Protein AF-A0A945T3U7-F1 (afdb_monomer_lite)

Structure (mmCIF, N/CA/C/O backbone):
data_AF-A0A945T3U7-F1
#
_entry.id   AF-A0A945T3U7-F1
#
loop_
_atom_site.group_PDB
_atom_site.id
_atom_site.type_symbol
_atom_site.label_atom_id
_atom_site.label_alt_id
_atom_site.label_comp_id
_atom_site.label_asym_id
_atom_site.label_entity_id
_atom_site.label_seq_id
_atom_site.pdbx_PDB_ins_code
_atom_site.Cartn_x
_atom_site.Cartn_y
_atom_site.Cartn_z
_atom_site.occupancy
_atom_site.B_iso_or_equiv
_atom_site.auth_seq_id
_atom_site.auth_comp_id
_atom_site.auth_asym_id
_atom_site.auth_atom_id
_atom_site.pdbx_PDB_model_num
ATOM 1 N N . MET A 1 1 ? -33.622 -8.649 2.217 1.00 46.56 1 MET A N 1
ATOM 2 C CA . MET A 1 1 ? -32.573 -9.269 1.373 1.00 46.56 1 MET A CA 1
ATOM 3 C C . MET A 1 1 ? -31.255 -9.143 2.119 1.00 46.56 1 MET A C 1
ATOM 5 O O . MET A 1 1 ? -30.809 -8.022 2.327 1.00 46.56 1 MET A O 1
ATOM 9 N N . GLY A 1 2 ? -30.716 -10.261 2.617 1.00 56.19 2 GLY A N 1
ATOM 10 C CA . GLY A 1 2 ? -29.604 -10.285 3.573 1.00 56.19 2 GLY A CA 1
ATOM 11 C C . GLY A 1 2 ? -28.323 -9.645 3.035 1.00 56.19 2 GLY A C 1
ATOM 12 O O . GLY A 1 2 ? -27.922 -9.863 1.889 1.00 56.19 2 GLY A O 1
ATOM 13 N N . HIS A 1 3 ? -27.679 -8.828 3.865 1.00 70.06 3 HIS A N 1
ATOM 14 C CA . HIS A 1 3 ? -26.425 -8.156 3.542 1.00 70.06 3 HIS A CA 1
ATOM 15 C C . HIS A 1 3 ? -25.266 -9.162 3.583 1.00 70.06 3 HIS A C 1
ATOM 17 O O . HIS A 1 3 ? -24.562 -9.257 4.584 1.00 70.06 3 HIS A O 1
ATOM 23 N N . SER A 1 4 ? -25.060 -9.917 2.496 1.00 83.31 4 SER A N 1
ATOM 24 C CA . SER A 1 4 ? -23.944 -10.868 2.397 1.00 83.31 4 SER A CA 1
ATOM 25 C C . SER A 1 4 ? -22.614 -10.188 2.754 1.00 83.31 4 SER A C 1
ATOM 27 O O . SER A 1 4 ? -22.261 -9.132 2.204 1.00 83.31 4 SER A O 1
ATOM 29 N N . ALA A 1 5 ? -21.825 -10.830 3.615 1.00 92.19 5 ALA A N 1
ATOM 30 C CA . ALA A 1 5 ? -20.488 -10.393 4.009 1.00 92.19 5 ALA A CA 1
ATOM 31 C C . ALA A 1 5 ? -19.426 -11.444 3.682 1.00 92.19 5 ALA A C 1
ATOM 33 O O . ALA A 1 5 ? -19.718 -12.634 3.651 1.00 92.19 5 ALA A O 1
ATOM 34 N N . ARG A 1 6 ? -18.198 -10.998 3.399 1.00 93.94 6 ARG A N 1
ATOM 35 C CA . ARG A 1 6 ? -17.049 -11.864 3.133 1.00 93.94 6 ARG A CA 1
ATOM 36 C C . ARG A 1 6 ? -16.238 -12.073 4.398 1.00 93.94 6 ARG A C 1
ATOM 38 O O . ARG A 1 6 ? -15.811 -11.090 4.997 1.00 93.94 6 ARG A O 1
ATOM 45 N N . LEU A 1 7 ? -15.977 -13.332 4.726 1.00 95.44 7 LEU A N 1
ATOM 46 C CA . LEU A 1 7 ? -14.964 -13.747 5.687 1.00 95.44 7 LEU A CA 1
ATOM 47 C C . LEU A 1 7 ? -13.681 -14.103 4.931 1.00 95.44 7 LEU A C 1
ATOM 49 O O . LEU A 1 7 ? -13.708 -14.897 3.991 1.00 95.44 7 LEU A O 1
ATOM 53 N N . TYR A 1 8 ? -12.553 -13.526 5.332 1.00 96.19 8 TYR A N 1
ATOM 54 C CA . TYR A 1 8 ? -11.236 -13.904 4.818 1.00 96.19 8 TYR A CA 1
ATOM 55 C C . TYR A 1 8 ? -10.175 -13.830 5.913 1.00 96.19 8 TYR A C 1
ATOM 57 O O . TYR A 1 8 ? -10.330 -13.105 6.892 1.00 96.19 8 TYR A O 1
ATOM 65 N N . ASN A 1 9 ? -9.070 -14.545 5.716 1.00 97.12 9 ASN A N 1
ATOM 66 C CA . ASN A 1 9 ? -7.900 -14.449 6.583 1.00 97.12 9 ASN A CA 1
ATOM 67 C C . ASN A 1 9 ? -6.937 -13.407 6.017 1.00 97.12 9 ASN A C 1
ATOM 69 O O . ASN A 1 9 ? -6.648 -13.403 4.817 1.00 97.12 9 ASN A O 1
ATOM 73 N N . CYS A 1 10 ? -6.431 -12.523 6.871 1.00 96.94 10 CYS A N 1
ATOM 74 C CA . CYS A 1 10 ? -5.411 -11.556 6.493 1.00 96.94 10 CYS A CA 1
ATOM 75 C C . CYS A 1 10 ? -4.189 -12.274 5.903 1.00 96.94 10 CYS A C 1
ATOM 77 O O . CYS A 1 10 ? -3.590 -13.122 6.557 1.00 96.94 10 CYS A O 1
ATOM 79 N N . ALA A 1 11 ? -3.759 -11.883 4.704 1.00 96.00 11 ALA A N 1
ATOM 80 C CA . ALA A 1 11 ? -2.612 -12.494 4.029 1.00 96.00 11 ALA A CA 1
ATOM 81 C C . ALA A 1 11 ? -1.250 -12.209 4.701 1.00 96.00 11 ALA A C 1
ATOM 83 O O . ALA A 1 11 ? -0.232 -12.710 4.235 1.00 96.00 11 ALA A O 1
ATOM 84 N N . CYS A 1 12 ? -1.218 -11.383 5.753 1.00 95.94 12 CYS A N 1
ATOM 85 C CA . CYS A 1 12 ? -0.012 -11.07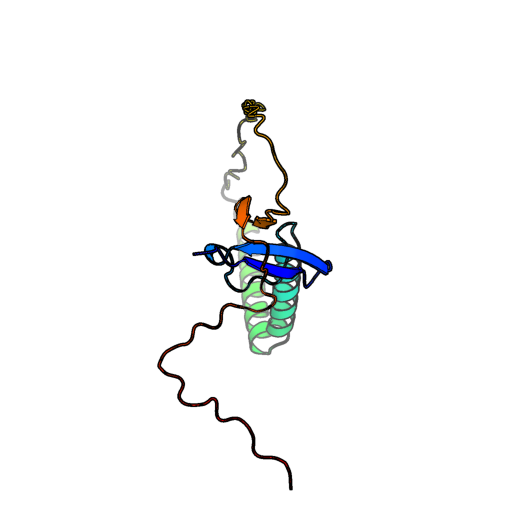5 6.525 1.00 95.94 12 CYS A CA 1
ATOM 86 C C . CYS A 1 12 ? -0.044 -11.749 7.905 1.00 95.94 12 CYS A C 1
ATOM 88 O O . CYS A 1 12 ? 0.824 -12.560 8.200 1.00 95.94 12 CYS A O 1
ATOM 90 N N . CYS A 1 13 ? -1.058 -11.463 8.730 1.00 96.75 13 CYS A N 1
ATOM 91 C CA . CYS A 1 13 ? -1.137 -11.976 10.105 1.00 96.75 13 CYS A CA 1
ATOM 92 C C . CYS A 1 13 ? -2.083 -13.174 10.300 1.00 96.75 13 CYS A C 1
ATOM 94 O O . CYS A 1 13 ? -2.166 -13.705 11.400 1.00 96.75 13 CYS A O 1
ATOM 96 N N . GLY A 1 14 ? -2.847 -13.581 9.282 1.00 96.31 14 GLY A N 1
ATOM 97 C CA . GLY A 1 14 ? -3.792 -14.701 9.367 1.00 96.31 14 GLY A CA 1
ATOM 98 C C . GLY A 1 14 ? -5.118 -14.411 10.084 1.00 96.31 14 GLY A C 1
ATOM 99 O O . GLY A 1 14 ? -6.039 -15.215 9.964 1.00 96.31 14 GLY A O 1
ATOM 100 N N . GLN A 1 15 ? -5.263 -13.271 10.769 1.00 96.31 15 GLN A N 1
ATOM 101 C CA . GLN A 1 15 ? -6.494 -12.906 11.484 1.00 96.31 15 GLN A CA 1
ATOM 102 C C . GLN A 1 15 ? -7.721 -12.904 10.562 1.00 96.31 15 GLN A C 1
ATOM 104 O O . GLN A 1 15 ? -7.662 -12.411 9.431 1.00 96.31 15 GLN A O 1
ATOM 109 N N . GLN A 1 16 ? -8.838 -13.417 11.077 1.00 95.81 16 GLN A N 1
ATOM 110 C CA . GLN A 1 16 ? -10.130 -13.411 10.399 1.00 95.81 16 GLN A CA 1
ATOM 111 C C . GLN A 1 16 ? -10.708 -11.995 10.300 1.00 95.81 16 GLN A C 1
ATOM 113 O O . GLN A 1 16 ? -10.724 -11.230 11.266 1.00 95.81 16 GLN A O 1
ATOM 118 N N . VAL A 1 17 ? -11.203 -11.648 9.115 1.00 96.31 17 VAL A N 1
ATOM 119 C CA . VAL A 1 17 ? -11.796 -10.346 8.815 1.00 96.31 17 VAL A CA 1
ATOM 120 C C . VAL A 1 17 ? -13.144 -10.532 8.139 1.00 96.31 17 VAL A C 1
ATOM 122 O O . VAL A 1 17 ? -13.236 -11.222 7.123 1.00 96.31 17 VAL A O 1
ATOM 125 N N . ILE A 1 18 ? -14.169 -9.869 8.677 1.00 95.56 18 ILE A N 1
ATOM 126 C CA . ILE A 1 18 ? -15.525 -9.861 8.124 1.00 95.56 18 ILE A CA 1
ATOM 127 C C . ILE A 1 18 ? -15.797 -8.507 7.469 1.00 95.56 18 ILE A C 1
ATOM 129 O O . ILE A 1 18 ? -15.632 -7.457 8.091 1.00 95.56 18 ILE A O 1
ATOM 133 N N . LEU A 1 19 ? -16.225 -8.517 6.205 1.00 94.62 19 LEU A N 1
ATOM 134 C CA . LEU A 1 19 ? -16.540 -7.311 5.438 1.00 94.62 19 LEU A CA 1
ATOM 135 C C . LEU A 1 19 ? -17.893 -7.387 4.749 1.00 94.62 19 LEU A C 1
ATOM 137 O O . LEU A 1 19 ? -18.140 -8.281 3.941 1.00 94.62 19 LEU A O 1
ATOM 141 N N . CYS A 1 20 ? -18.733 -6.376 4.965 1.00 92.38 20 CYS A N 1
ATOM 142 C CA . CYS A 1 20 ? -19.950 -6.223 4.177 1.00 92.38 20 CYS A CA 1
ATOM 143 C C . CYS A 1 20 ? -19.617 -6.035 2.687 1.00 92.38 20 CYS A C 1
ATOM 145 O O . CYS A 1 20 ? -18.547 -5.537 2.325 1.00 92.38 20 CYS A O 1
ATOM 147 N N . SER A 1 21 ? -20.550 -6.409 1.812 1.00 89.06 21 SER A N 1
ATOM 148 C CA . SER A 1 21 ? -20.426 -6.246 0.355 1.00 89.06 21 SER A CA 1
ATOM 149 C C . SER A 1 21 ? -20.002 -4.839 -0.080 1.00 89.06 21 SER A C 1
ATOM 151 O O . SER A 1 21 ? -19.177 -4.702 -0.974 1.00 89.06 21 SER A O 1
ATOM 153 N N . HIS A 1 22 ? -20.500 -3.794 0.584 1.00 90.62 22 HIS A N 1
ATOM 154 C CA . HIS A 1 22 ? -20.162 -2.405 0.261 1.00 90.62 22 HIS A CA 1
ATOM 155 C C . HIS A 1 22 ? -18.698 -2.044 0.571 1.00 90.62 22 HIS A C 1
ATOM 157 O O . HIS A 1 22 ? -18.083 -1.255 -0.143 1.00 90.62 22 HIS A O 1
ATOM 163 N N . CYS A 1 23 ? -18.131 -2.617 1.634 1.00 91.75 23 CYS A N 1
ATOM 164 C CA . CYS A 1 23 ? -16.748 -2.371 2.040 1.00 91.75 23 CYS A CA 1
ATOM 165 C C . CYS A 1 23 ? -15.738 -3.279 1.329 1.00 91.75 23 CYS A C 1
ATOM 167 O O . CYS A 1 23 ? -14.527 -3.064 1.460 1.00 91.75 23 CYS A O 1
ATOM 169 N N . ASP A 1 24 ? -16.223 -4.299 0.625 1.00 91.44 24 ASP A N 1
ATOM 170 C CA . ASP A 1 24 ? -15.420 -5.343 0.017 1.00 91.44 24 ASP A CA 1
ATOM 171 C C . ASP A 1 24 ? -14.942 -4.961 -1.392 1.00 91.44 24 ASP A C 1
ATOM 173 O O . ASP A 1 24 ? -15.528 -5.340 -2.401 1.00 91.44 24 ASP A O 1
ATOM 177 N N . TRP A 1 25 ? -13.835 -4.220 -1.460 1.00 89.00 25 TRP A N 1
ATOM 178 C CA . TRP A 1 25 ? -13.186 -3.815 -2.719 1.00 89.00 25 TRP A CA 1
ATOM 179 C C . TRP A 1 25 ? -12.023 -4.723 -3.119 1.00 89.00 25 TRP A C 1
ATOM 181 O O . TRP A 1 25 ? -11.046 -4.269 -3.710 1.00 89.00 25 TRP A O 1
ATOM 191 N N . GLY A 1 26 ? -12.070 -6.001 -2.745 1.00 90.44 26 GLY A N 1
ATOM 192 C CA . GLY A 1 26 ? -10.947 -6.898 -3.005 1.00 90.44 26 GLY A CA 1
ATOM 193 C C . GLY A 1 26 ? -9.909 -6.942 -1.875 1.00 90.44 26 GLY A C 1
ATOM 194 O O . GLY A 1 26 ? -8.738 -7.228 -2.121 1.00 90.44 26 GLY A O 1
ATOM 195 N N . ASN A 1 27 ? -10.301 -6.615 -0.637 1.00 92.38 27 ASN A N 1
ATOM 196 C CA . ASN A 1 27 ? -9.363 -6.523 0.488 1.00 92.38 27 ASN A CA 1
ATOM 197 C C . ASN A 1 27 ? -8.690 -7.874 0.793 1.00 92.38 27 ASN A C 1
ATOM 199 O O . ASN A 1 27 ? -9.335 -8.921 0.777 1.00 92.38 27 ASN A O 1
ATOM 203 N N . ARG A 1 28 ? -7.387 -7.844 1.088 1.00 95.12 28 ARG A N 1
ATOM 204 C CA . ARG A 1 28 ? -6.583 -9.042 1.412 1.00 95.12 28 ARG A CA 1
ATOM 205 C C . ARG A 1 28 ? -5.915 -8.984 2.781 1.00 95.12 28 ARG A C 1
ATOM 207 O O . ARG A 1 28 ? -5.450 -10.000 3.281 1.00 95.12 28 ARG A O 1
ATOM 214 N N . TYR A 1 29 ? -5.869 -7.804 3.387 1.00 96.62 29 TYR A N 1
ATOM 215 C CA . TYR A 1 29 ? -5.219 -7.562 4.671 1.00 96.62 29 TYR A CA 1
ATOM 216 C C . TYR A 1 29 ? -6.249 -7.079 5.691 1.00 96.62 29 TYR A C 1
ATOM 218 O O . TYR A 1 29 ? -7.304 -6.574 5.299 1.00 96.62 29 TYR A O 1
ATOM 226 N N . CYS A 1 30 ? -5.960 -7.241 6.981 1.00 95.31 30 CYS A N 1
ATOM 227 C CA . CYS A 1 30 ? -6.752 -6.638 8.048 1.00 95.31 30 CYS A CA 1
ATOM 228 C C . CYS A 1 30 ? -6.546 -5.117 8.112 1.00 95.31 30 CYS A C 1
ATOM 230 O O . CYS A 1 30 ? -5.671 -4.548 7.443 1.00 95.31 30 CYS A O 1
ATOM 232 N N . PHE A 1 31 ? -7.367 -4.468 8.936 1.00 92.44 31 PHE A N 1
ATOM 233 C CA . PHE A 1 31 ? -7.338 -3.022 9.152 1.00 92.44 31 PHE A CA 1
ATOM 234 C C . PHE A 1 31 ? -6.349 -2.602 10.250 1.00 92.44 31 PHE A C 1
ATOM 236 O O . PHE A 1 31 ? -6.030 -1.421 10.354 1.00 92.44 31 PHE A O 1
ATOM 243 N N . ASP A 1 32 ? -5.739 -3.570 10.937 1.00 92.00 32 ASP A N 1
ATOM 244 C CA . ASP A 1 32 ? -4.775 -3.380 12.032 1.00 92.00 32 ASP A CA 1
ATOM 245 C C . ASP A 1 32 ? -3.341 -3.122 11.524 1.00 92.00 32 ASP A C 1
ATOM 247 O O . ASP A 1 32 ? -2.348 -3.577 12.080 1.00 92.00 32 ASP A O 1
ATOM 251 N N . GLY A 1 33 ? -3.207 -2.419 10.395 1.00 94.12 33 GLY A N 1
ATOM 252 C CA . GLY A 1 33 ? -1.912 -1.973 9.867 1.00 94.12 33 GLY A CA 1
ATOM 253 C C . GLY A 1 33 ? -1.207 -2.919 8.888 1.00 94.12 33 GLY A C 1
ATOM 254 O O . GLY A 1 33 ? -0.327 -2.456 8.158 1.00 94.12 33 GLY A O 1
ATOM 255 N N . CYS A 1 34 ? -1.634 -4.180 8.746 1.00 96.94 34 CYS A N 1
ATOM 256 C CA . CYS A 1 34 ? -1.026 -5.136 7.800 1.00 96.94 34 CYS A CA 1
ATOM 257 C C . CYS A 1 34 ? -0.996 -4.621 6.348 1.00 96.94 34 CYS A C 1
ATOM 259 O O . CYS A 1 34 ? -0.018 -4.821 5.630 1.00 96.94 34 CYS A O 1
ATOM 261 N N . SER A 1 35 ? -2.033 -3.893 5.920 1.00 93.62 35 SER A N 1
ATOM 262 C CA . SER A 1 35 ? -2.075 -3.266 4.590 1.00 93.62 35 SER A CA 1
ATOM 263 C C . SER A 1 35 ? -0.944 -2.247 4.380 1.00 93.62 35 SER A C 1
ATOM 265 O O . SER A 1 35 ? -0.332 -2.194 3.311 1.00 93.62 35 SER A O 1
ATOM 267 N N . LYS A 1 36 ? -0.615 -1.456 5.413 1.00 94.88 36 LYS A N 1
ATOM 268 C CA . LYS A 1 36 ? 0.464 -0.458 5.354 1.00 94.88 36 LYS A CA 1
ATOM 269 C C . LYS A 1 36 ? 1.833 -1.135 5.262 1.00 94.88 36 LYS A C 1
ATOM 271 O O . LYS A 1 36 ? 2.658 -0.705 4.457 1.00 94.88 36 LYS A O 1
ATOM 276 N N . VAL A 1 37 ? 2.047 -2.198 6.041 1.00 96.06 37 VAL A N 1
ATOM 277 C CA . VAL A 1 37 ? 3.290 -2.989 6.026 1.00 96.06 37 VAL A CA 1
ATOM 278 C C . VAL A 1 37 ? 3.501 -3.622 4.652 1.00 96.06 37 VAL A C 1
ATOM 280 O O . VAL A 1 37 ? 4.489 -3.315 3.987 1.00 96.06 37 VAL A O 1
ATOM 283 N N . ALA A 1 38 ? 2.516 -4.381 4.163 1.00 95.31 38 ALA A N 1
ATOM 284 C CA . ALA A 1 38 ? 2.593 -5.038 2.861 1.00 95.31 38 ALA A CA 1
ATOM 285 C C . ALA A 1 38 ? 2.790 -4.036 1.708 1.00 95.31 38 ALA A C 1
ATOM 287 O O . ALA A 1 38 ? 3.543 -4.288 0.766 1.00 95.31 38 ALA A O 1
ATOM 288 N N . ARG A 1 39 ? 2.156 -2.855 1.784 1.00 95.19 39 ARG A N 1
ATOM 289 C CA . ARG A 1 39 ? 2.381 -1.776 0.812 1.00 95.19 39 ARG A CA 1
ATOM 290 C C . ARG A 1 39 ? 3.826 -1.280 0.845 1.00 95.19 39 ARG A C 1
ATOM 292 O O . ARG A 1 39 ? 4.412 -1.105 -0.220 1.00 95.19 39 ARG A O 1
ATOM 299 N N . LYS A 1 40 ? 4.394 -1.036 2.030 1.00 97.00 40 LYS A N 1
ATOM 300 C CA . LYS A 1 40 ? 5.782 -0.571 2.181 1.00 97.00 40 LYS A CA 1
ATOM 301 C C . LYS A 1 40 ? 6.765 -1.576 1.580 1.00 97.00 40 LYS A C 1
ATOM 303 O O . LYS A 1 40 ? 7.636 -1.173 0.813 1.00 97.00 40 LYS A O 1
ATOM 308 N N . GLU A 1 41 ? 6.588 -2.860 1.873 1.00 96.31 41 GLU A N 1
ATOM 309 C CA . GLU A 1 41 ? 7.418 -3.944 1.333 1.00 96.31 41 GLU A CA 1
ATOM 310 C C . GLU A 1 41 ? 7.298 -4.039 -0.189 1.00 96.31 41 GLU A C 1
ATOM 312 O O . GLU A 1 41 ? 8.299 -3.954 -0.898 1.00 96.31 41 GLU A O 1
ATOM 317 N N . SER A 1 42 ? 6.069 -4.092 -0.715 1.00 95.94 42 SER A N 1
ATOM 318 C CA . SER A 1 42 ? 5.833 -4.171 -2.159 1.00 95.94 42 SER A CA 1
ATOM 319 C C . SER A 1 42 ? 6.413 -2.974 -2.914 1.00 95.94 42 SER A C 1
ATOM 321 O O . SER A 1 42 ? 6.936 -3.147 -4.019 1.00 95.94 42 SER A O 1
ATOM 323 N N . LEU A 1 43 ? 6.305 -1.765 -2.356 1.00 97.75 43 LEU A N 1
ATOM 324 C CA . LEU A 1 43 ? 6.896 -0.563 -2.942 1.00 97.75 43 LEU A CA 1
ATOM 325 C C . LEU A 1 43 ? 8.424 -0.602 -2.872 1.00 97.75 43 LEU A C 1
ATOM 327 O O . LEU A 1 43 ? 9.074 -0.246 -3.852 1.00 97.75 43 LEU A O 1
ATOM 331 N N . GLY A 1 44 ? 8.996 -1.066 -1.759 1.00 97.44 44 GLY A N 1
ATOM 332 C CA . GLY A 1 44 ? 10.438 -1.269 -1.615 1.00 97.44 44 GLY A CA 1
ATOM 333 C C . GLY A 1 44 ? 10.984 -2.250 -2.652 1.00 97.44 44 GLY A C 1
ATOM 334 O O . GLY A 1 44 ? 11.948 -1.944 -3.352 1.00 97.44 44 GLY A O 1
ATOM 335 N N . ASP A 1 45 ? 10.318 -3.386 -2.834 1.00 97.56 45 ASP A N 1
ATOM 336 C CA . ASP A 1 45 ? 10.702 -4.408 -3.807 1.00 97.56 45 ASP A CA 1
ATOM 337 C C . ASP A 1 45 ? 10.531 -3.943 -5.254 1.00 97.56 45 ASP A C 1
ATOM 339 O O . ASP A 1 45 ? 11.365 -4.239 -6.114 1.00 97.56 45 ASP A O 1
ATOM 343 N N . ALA A 1 46 ? 9.453 -3.216 -5.557 1.00 97.62 46 ALA A N 1
ATOM 344 C CA . ALA A 1 46 ? 9.273 -2.583 -6.861 1.00 97.62 46 ALA A CA 1
ATOM 345 C C . ALA A 1 46 ? 10.366 -1.533 -7.118 1.00 97.62 46 ALA A C 1
ATOM 347 O O . ALA A 1 46 ? 10.956 -1.510 -8.198 1.00 97.62 46 ALA A O 1
ATOM 348 N N . GLY A 1 47 ? 10.690 -0.723 -6.107 1.00 96.81 47 GLY A N 1
ATOM 349 C CA . GLY A 1 47 ? 11.768 0.258 -6.142 1.00 96.81 47 GLY A CA 1
ATOM 350 C C . GLY A 1 47 ? 13.126 -0.387 -6.407 1.00 96.81 47 GLY A C 1
ATOM 351 O O . GLY A 1 47 ? 13.819 0.033 -7.329 1.00 96.81 47 GLY A O 1
ATOM 352 N N . ARG A 1 48 ? 13.474 -1.455 -5.678 1.00 96.75 48 ARG A N 1
ATOM 353 C CA . ARG A 1 48 ? 14.720 -2.215 -5.866 1.00 96.75 48 ARG A CA 1
ATOM 354 C C . ARG A 1 48 ? 14.811 -2.804 -7.273 1.00 96.75 48 ARG A C 1
ATOM 356 O O . ARG A 1 48 ? 15.827 -2.643 -7.944 1.00 96.75 48 ARG A O 1
ATOM 363 N N . ARG A 1 49 ? 13.730 -3.424 -7.761 1.00 97.94 49 ARG A N 1
ATOM 364 C CA . ARG A 1 49 ? 13.659 -3.942 -9.139 1.00 97.94 49 ARG A CA 1
ATOM 365 C C . ARG A 1 49 ? 13.883 -2.839 -10.166 1.00 97.94 49 ARG A C 1
ATOM 367 O O . ARG A 1 49 ? 14.715 -3.002 -11.051 1.00 97.94 49 ARG A O 1
ATOM 374 N N . TYR A 1 50 ? 13.190 -1.711 -10.024 1.00 97.38 50 TYR A N 1
ATOM 375 C CA . TYR A 1 50 ? 13.341 -0.574 -10.926 1.00 97.38 50 TYR A CA 1
ATOM 376 C C . TYR A 1 50 ? 14.761 0.005 -10.893 1.00 97.38 50 TYR A C 1
ATOM 378 O O . TYR A 1 50 ? 15.347 0.229 -11.951 1.00 97.38 50 TYR A O 1
ATOM 386 N N . GLN A 1 51 ? 15.349 0.194 -9.711 1.00 95.44 51 GLN A N 1
ATOM 387 C CA . GLN A 1 51 ? 16.715 0.706 -9.548 1.00 95.44 51 GLN A CA 1
ATOM 388 C C . GLN A 1 51 ? 17.769 -0.202 -10.195 1.00 95.44 51 GLN A C 1
ATOM 390 O O . GLN A 1 51 ? 18.755 0.305 -10.725 1.00 95.44 51 GLN A O 1
ATOM 395 N N . ASN A 1 52 ? 17.533 -1.516 -10.225 1.00 95.62 52 ASN A N 1
ATOM 396 C CA . ASN A 1 52 ? 18.409 -2.479 -10.895 1.00 95.62 52 ASN A CA 1
ATOM 397 C C . ASN A 1 52 ? 18.303 -2.438 -12.430 1.00 95.62 52 ASN A C 1
ATOM 399 O O . ASN A 1 52 ? 19.178 -2.959 -13.123 1.00 95.62 52 ASN A O 1
ATOM 403 N N . THR A 1 53 ? 17.267 -1.808 -12.994 1.00 97.81 53 THR A N 1
ATOM 404 C CA . THR A 1 53 ? 17.152 -1.649 -14.451 1.00 97.81 53 THR A CA 1
ATOM 405 C C . THR A 1 53 ? 18.171 -0.644 -14.989 1.00 97.81 53 THR A C 1
ATOM 407 O O . THR A 1 53 ? 18.588 0.294 -14.304 1.00 97.81 53 THR A O 1
ATOM 410 N N . ARG A 1 54 ? 18.544 -0.778 -16.270 1.00 98.12 54 ARG A N 1
ATOM 411 C CA . ARG A 1 54 ? 19.408 0.203 -16.951 1.00 98.12 54 ARG A CA 1
ATOM 412 C C . ARG A 1 54 ? 18.833 1.621 -16.867 1.00 98.12 54 ARG A C 1
ATOM 414 O O . ARG A 1 54 ? 19.566 2.546 -16.530 1.00 98.12 54 ARG A O 1
ATOM 421 N N . GLN A 1 55 ? 17.533 1.775 -17.122 1.00 98.06 55 GLN A N 1
ATOM 422 C CA . GLN A 1 55 ? 16.860 3.073 -17.062 1.00 98.06 55 GLN A CA 1
ATOM 423 C C . GLN A 1 55 ? 16.857 3.650 -15.643 1.00 98.06 55 GLN A C 1
ATOM 425 O O . GLN A 1 55 ? 17.148 4.831 -15.456 1.00 98.06 55 GLN A O 1
ATOM 430 N N . GLY A 1 56 ? 16.579 2.814 -14.640 1.00 97.62 56 GLY A N 1
ATOM 431 C CA . GLY A 1 56 ? 16.610 3.208 -13.235 1.00 97.62 56 GLY A CA 1
ATOM 432 C C . GLY A 1 56 ? 17.980 3.730 -12.807 1.00 97.62 56 GLY A C 1
ATOM 433 O O . GLY A 1 56 ? 18.053 4.794 -12.193 1.00 97.62 56 GLY A O 1
ATOM 434 N N . ARG A 1 57 ? 19.069 3.053 -13.202 1.00 97.44 57 ARG A N 1
ATOM 435 C CA . ARG A 1 57 ? 20.444 3.502 -12.919 1.00 97.44 57 ARG A CA 1
ATOM 436 C C . ARG A 1 57 ? 20.774 4.850 -13.561 1.00 97.44 57 ARG A C 1
ATOM 438 O O . ARG A 1 57 ? 21.312 5.716 -12.877 1.00 97.44 57 ARG A O 1
ATOM 445 N N . ILE A 1 58 ? 20.414 5.051 -14.832 1.00 98.19 58 ILE A N 1
ATOM 446 C CA . ILE A 1 58 ? 20.624 6.329 -15.539 1.00 98.19 58 ILE A CA 1
ATOM 447 C C . ILE A 1 58 ? 19.853 7.459 -14.846 1.00 98.19 58 ILE A C 1
ATOM 449 O O . ILE A 1 58 ? 20.423 8.504 -14.536 1.00 98.19 58 ILE A O 1
ATOM 453 N N . ASN A 1 59 ? 18.572 7.235 -14.542 1.00 98.00 59 ASN A N 1
ATOM 454 C CA . ASN A 1 59 ? 17.730 8.225 -13.871 1.00 98.00 59 ASN A CA 1
ATOM 455 C C . ASN A 1 59 ? 18.244 8.556 -12.462 1.00 98.00 59 ASN A C 1
ATOM 457 O O . ASN A 1 59 ? 18.211 9.715 -12.051 1.00 98.00 59 ASN A O 1
ATOM 461 N N . ASN A 1 60 ? 18.749 7.558 -11.729 1.00 96.62 60 ASN A N 1
ATOM 462 C CA . ASN A 1 60 ? 19.371 7.779 -10.428 1.00 96.62 60 ASN A CA 1
ATOM 463 C C . ASN A 1 60 ? 20.657 8.608 -10.555 1.00 96.62 60 ASN A C 1
ATOM 465 O O . ASN A 1 60 ? 20.815 9.581 -9.827 1.00 96.62 60 ASN A O 1
ATOM 469 N N . ALA A 1 61 ? 21.537 8.286 -11.510 1.00 97.12 61 ALA A N 1
ATOM 470 C CA . ALA A 1 61 ? 22.758 9.053 -11.756 1.00 97.12 61 ALA A CA 1
ATOM 471 C C . ALA A 1 61 ? 22.453 10.523 -12.086 1.00 97.12 61 ALA A C 1
ATOM 473 O O . ALA A 1 61 ? 23.067 11.419 -11.505 1.00 97.12 61 ALA A O 1
ATOM 474 N N . LYS A 1 62 ? 21.450 10.772 -12.941 1.00 97.88 62 LYS A N 1
ATOM 475 C CA . LYS A 1 62 ? 20.969 12.124 -13.258 1.00 97.88 62 LYS A CA 1
ATOM 476 C C . LYS A 1 62 ? 20.490 12.861 -12.002 1.00 97.88 62 LYS A C 1
ATOM 478 O O . LYS A 1 62 ? 20.979 13.949 -11.714 1.00 97.88 62 LYS A O 1
ATOM 483 N N . ARG A 1 63 ? 19.611 12.240 -11.205 1.00 96.12 63 ARG A N 1
ATOM 484 C CA . ARG A 1 63 ? 19.099 12.831 -9.954 1.00 96.12 63 ARG A CA 1
ATOM 485 C C . ARG A 1 63 ? 20.220 13.145 -8.956 1.00 96.12 63 ARG A C 1
ATOM 487 O O . ARG A 1 63 ? 20.178 14.181 -8.300 1.00 96.12 63 ARG A O 1
ATOM 494 N N . GLN A 1 64 ? 21.218 12.269 -8.838 1.00 96.88 64 GLN A N 1
ATOM 495 C CA . GLN A 1 64 ? 22.373 12.477 -7.956 1.00 96.88 64 GLN A CA 1
ATOM 496 C C . GLN A 1 64 ? 23.297 13.596 -8.454 1.00 96.88 64 GLN A C 1
ATOM 498 O O . GLN A 1 64 ? 23.870 14.324 -7.647 1.00 96.88 64 GLN A O 1
ATOM 503 N N . ALA A 1 65 ? 23.448 13.765 -9.771 1.00 97.12 65 ALA A N 1
ATOM 504 C CA . ALA A 1 65 ? 24.165 14.906 -10.336 1.00 97.12 65 ALA A CA 1
ATOM 505 C C . ALA A 1 65 ? 23.445 16.227 -10.012 1.00 97.12 65 ALA A C 1
ATOM 507 O O . ALA A 1 65 ? 24.059 17.134 -9.459 1.00 97.12 65 ALA A O 1
ATOM 508 N N . GLU A 1 66 ? 22.134 16.300 -10.253 1.00 96.88 66 GLU A N 1
ATOM 509 C CA . GLU A 1 66 ? 21.307 17.477 -9.939 1.00 96.88 66 GLU A CA 1
ATOM 510 C C . GLU A 1 66 ? 21.301 17.813 -8.439 1.00 96.88 66 GLU A C 1
ATOM 512 O O . GLU A 1 66 ? 21.327 18.980 -8.056 1.00 96.88 66 GLU A O 1
ATOM 517 N N . TYR A 1 67 ? 21.271 16.801 -7.567 1.00 95.75 67 TYR A N 1
ATOM 518 C CA . TYR A 1 67 ? 21.365 16.997 -6.119 1.00 95.75 67 TYR A CA 1
ATOM 519 C C . TYR A 1 67 ? 22.705 17.615 -5.704 1.00 95.75 67 TYR A C 1
ATOM 521 O O . TYR A 1 67 ? 22.708 18.590 -4.958 1.00 95.75 67 TYR A O 1
ATOM 529 N N . ARG A 1 68 ? 23.826 17.096 -6.225 1.00 95.81 68 ARG A N 1
ATOM 530 C CA . ARG A 1 68 ? 25.165 17.640 -5.945 1.00 95.81 68 ARG A CA 1
ATOM 531 C C . ARG A 1 68 ? 25.320 19.078 -6.435 1.00 95.81 68 ARG A C 1
ATOM 533 O O . ARG A 1 68 ? 25.887 19.890 -5.717 1.00 95.81 68 ARG A O 1
ATOM 540 N N . ILE A 1 69 ? 24.770 19.407 -7.607 1.00 94.62 69 ILE A N 1
ATOM 541 C CA . ILE A 1 69 ? 24.743 20.789 -8.111 1.00 94.62 69 ILE A CA 1
ATOM 542 C C . ILE A 1 69 ? 23.961 21.692 -7.149 1.00 94.62 69 ILE A C 1
ATOM 544 O O . ILE A 1 69 ? 24.465 22.740 -6.762 1.00 94.62 69 ILE A O 1
ATOM 548 N N . ARG A 1 70 ? 22.760 21.281 -6.712 1.00 92.12 70 ARG A N 1
ATOM 549 C CA . ARG A 1 70 ? 21.962 22.064 -5.751 1.00 92.12 70 ARG A CA 1
ATOM 550 C C . ARG A 1 70 ? 22.677 22.271 -4.418 1.00 92.12 70 ARG A C 1
ATOM 552 O O . ARG A 1 70 ? 22.616 23.374 -3.893 1.00 92.12 70 ARG A O 1
ATOM 559 N N . GLN A 1 71 ? 23.348 21.242 -3.894 1.00 91.38 71 GLN A N 1
ATOM 560 C CA . GLN A 1 71 ? 24.149 21.380 -2.675 1.00 91.38 71 GLN A CA 1
ATOM 561 C C . GLN A 1 71 ? 25.295 22.380 -2.859 1.00 91.38 71 GLN A C 1
ATOM 563 O O . GLN A 1 71 ? 25.401 23.311 -2.069 1.00 91.38 71 GLN A O 1
ATOM 568 N N . ALA A 1 72 ? 26.078 22.253 -3.934 1.00 90.62 72 ALA A N 1
ATOM 569 C CA . ALA A 1 72 ? 27.187 23.167 -4.207 1.00 90.62 72 ALA A CA 1
ATOM 570 C C . ALA A 1 72 ? 26.721 24.626 -4.364 1.00 90.62 72 ALA A C 1
ATOM 572 O O . ALA A 1 72 ? 27.364 25.537 -3.857 1.00 90.62 72 ALA A O 1
ATOM 573 N N . LEU A 1 73 ? 25.577 24.863 -5.017 1.00 88.31 73 LEU A N 1
ATOM 574 C CA . LEU A 1 73 ? 24.997 26.207 -5.130 1.00 88.31 73 LEU A CA 1
ATOM 575 C C . LEU A 1 73 ? 24.529 26.756 -3.773 1.00 88.31 73 LEU A C 1
ATOM 577 O O . LEU A 1 73 ? 24.762 27.924 -3.484 1.00 88.31 73 LEU A O 1
ATOM 581 N N . SER A 1 74 ? 23.928 25.920 -2.918 1.00 83.06 74 SER A N 1
ATOM 582 C CA . SER A 1 74 ? 23.505 26.333 -1.569 1.00 83.06 74 SER A CA 1
ATOM 583 C C . SER A 1 74 ? 24.658 26.612 -0.599 1.00 83.06 74 SER A C 1
ATOM 585 O O . SER A 1 74 ? 24.430 27.209 0.446 1.00 83.06 74 SER A O 1
ATOM 587 N N . GLU A 1 75 ? 25.875 26.160 -0.913 1.00 76.69 75 GLU A N 1
ATOM 588 C CA . GLU A 1 75 ? 27.090 26.462 -0.142 1.00 76.69 75 GLU A CA 1
ATOM 589 C C . GLU A 1 75 ? 27.735 27.794 -0.569 1.00 76.69 75 GLU A C 1
ATOM 591 O O . GLU A 1 75 ? 28.464 28.398 0.215 1.00 76.69 75 GLU A O 1
ATOM 596 N N . LEU A 1 76 ? 27.475 28.255 -1.800 1.00 79.81 76 LEU A N 1
ATOM 597 C CA . LEU A 1 76 ? 28.053 29.477 -2.374 1.00 79.81 76 LEU A CA 1
ATOM 598 C C . LEU A 1 76 ? 27.224 30.738 -2.090 1.00 79.81 76 LEU A C 1
ATOM 600 O O . LEU A 1 76 ? 27.770 31.840 -2.095 1.00 79.81 76 LEU A O 1
ATOM 604 N N . GLU A 1 77 ? 25.929 30.591 -1.821 1.00 65.75 77 GLU A N 1
ATOM 605 C CA . GLU A 1 77 ? 25.042 31.675 -1.398 1.00 65.75 77 GLU A CA 1
ATOM 606 C C . GLU A 1 77 ? 24.573 31.408 0.040 1.00 65.75 77 GLU A C 1
ATOM 608 O O . GLU A 1 77 ? 24.232 30.264 0.352 1.00 65.75 77 GLU A O 1
ATOM 613 N N . PRO A 1 78 ? 24.532 32.413 0.942 1.00 64.06 78 PRO A N 1
ATOM 614 C CA . PRO A 1 78 ? 23.906 32.226 2.245 1.00 64.06 78 PRO A CA 1
ATOM 615 C C . PRO A 1 78 ? 22.478 31.721 2.009 1.00 64.06 78 PRO A C 1
ATOM 617 O O . PRO A 1 78 ? 21.762 32.309 1.192 1.00 64.06 78 PRO A O 1
ATOM 620 N N . PRO A 1 79 ? 22.065 30.618 2.659 1.00 62.78 79 PRO A N 1
ATOM 621 C CA . PRO A 1 79 ? 20.788 30.004 2.357 1.00 62.78 79 PRO A CA 1
ATOM 622 C C . PRO A 1 79 ? 19.694 31.059 2.540 1.00 62.78 79 PRO A C 1
ATOM 624 O O . PRO A 1 79 ? 19.698 31.739 3.574 1.00 62.78 79 PRO A O 1
ATOM 627 N N . PRO A 1 80 ? 18.747 31.216 1.589 1.00 61.12 80 PRO A N 1
ATOM 628 C CA . PRO A 1 80 ? 17.540 31.961 1.895 1.00 61.12 80 PRO A CA 1
ATOM 629 C C . PRO A 1 80 ? 16.981 31.356 3.178 1.00 61.12 80 PRO A C 1
ATOM 631 O O . PRO A 1 80 ? 16.987 30.130 3.336 1.00 61.12 80 PRO A O 1
ATOM 634 N N . THR A 1 81 ? 16.572 32.202 4.120 1.00 60.19 81 THR A N 1
ATOM 6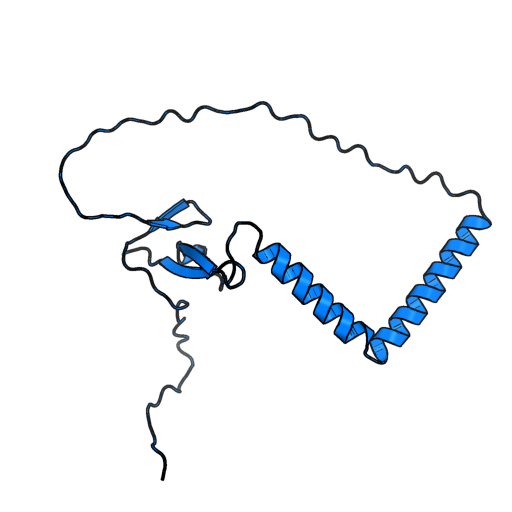35 C CA . THR A 1 81 ? 15.908 31.773 5.348 1.00 60.19 81 THR A CA 1
ATOM 636 C C . THR A 1 81 ? 14.631 31.053 4.939 1.00 60.19 81 THR A C 1
ATOM 638 O O . THR A 1 81 ? 13.582 31.661 4.747 1.00 60.19 81 THR A O 1
ATOM 641 N N . VAL A 1 82 ? 14.737 29.749 4.691 1.00 63.03 82 VAL A N 1
ATOM 642 C CA . VAL A 1 82 ? 13.586 28.902 4.442 1.00 63.03 82 VAL A CA 1
ATOM 643 C C . VAL A 1 82 ? 12.935 28.802 5.803 1.00 63.03 82 VAL A C 1
ATOM 645 O O . VAL A 1 82 ? 13.427 28.068 6.663 1.00 63.03 82 VAL A O 1
ATOM 648 N N . ASP A 1 83 ? 11.892 29.598 6.023 1.00 60.66 83 ASP A N 1
ATOM 649 C CA . ASP A 1 83 ? 11.041 29.448 7.190 1.00 60.66 83 ASP A CA 1
ATOM 650 C C . ASP A 1 83 ? 10.524 28.014 7.168 1.00 60.66 83 ASP A C 1
ATOM 652 O O . ASP A 1 83 ? 9.662 27.624 6.377 1.00 60.66 83 ASP A O 1
ATOM 656 N N . LYS A 1 84 ? 11.143 27.175 7.997 1.00 64.12 84 LYS A N 1
ATOM 657 C CA . LYS A 1 84 ? 10.691 25.814 8.228 1.00 64.12 84 LYS A CA 1
ATOM 658 C C . LYS A 1 84 ? 9.394 25.952 9.007 1.00 64.12 84 LYS A C 1
ATOM 660 O O . LYS A 1 84 ? 9.402 26.078 10.228 1.00 64.12 84 LYS A O 1
ATOM 665 N N . VAL A 1 85 ? 8.274 25.963 8.291 1.00 68.12 85 VAL A N 1
ATOM 666 C CA . VAL A 1 85 ? 6.937 25.950 8.887 1.00 68.12 85 VAL A CA 1
ATOM 667 C C . VAL A 1 85 ? 6.690 24.547 9.448 1.00 68.12 85 VAL A C 1
ATOM 669 O O . VAL A 1 85 ? 6.074 23.694 8.819 1.00 68.12 85 VAL A O 1
ATOM 672 N N . THR A 1 86 ? 7.248 24.280 10.627 1.00 66.31 86 THR A N 1
ATOM 673 C CA . THR A 1 86 ? 7.049 23.039 11.398 1.00 66.31 86 THR A CA 1
ATOM 674 C C . THR A 1 86 ? 6.095 23.217 12.580 1.00 66.31 86 THR A C 1
ATOM 676 O O . THR A 1 86 ? 6.025 22.353 13.447 1.00 66.31 86 THR A O 1
ATOM 679 N N . HIS A 1 87 ? 5.307 24.294 12.607 1.00 60.62 87 HIS A N 1
ATOM 680 C CA . HIS A 1 87 ? 4.302 24.529 13.644 1.00 60.62 87 HIS A CA 1
ATOM 681 C C . HIS A 1 87 ? 2.882 24.416 13.087 1.00 60.62 87 HIS A C 1
ATOM 683 O O . HIS A 1 87 ? 2.167 25.399 12.940 1.00 60.62 87 HIS A O 1
ATOM 689 N N . HIS A 1 88 ? 2.458 23.183 12.826 1.00 62.56 88 HIS A N 1
ATOM 690 C CA . HIS A 1 88 ? 1.041 22.832 12.891 1.00 62.56 88 HIS A CA 1
ATOM 691 C C . HIS A 1 88 ? 0.849 21.926 14.107 1.00 62.56 88 HIS A C 1
ATOM 693 O O . HIS A 1 88 ? 0.717 20.710 13.985 1.00 62.56 88 HIS A O 1
ATOM 699 N N . GLY A 1 89 ? 0.920 22.524 15.299 1.00 60.88 89 GLY A N 1
ATOM 700 C CA . GLY A 1 89 ? 0.421 21.868 16.501 1.00 60.88 89 GLY A CA 1
ATOM 701 C C . GLY A 1 89 ? -1.089 21.710 16.355 1.00 60.88 89 GLY A C 1
ATOM 702 O O . GLY A 1 89 ? -1.780 22.687 16.086 1.00 60.88 89 GLY A O 1
ATOM 703 N N . SER A 1 90 ? -1.589 20.481 16.453 1.00 66.38 90 SER A N 1
ATOM 704 C CA . SER A 1 90 ? -3.019 20.248 16.663 1.00 66.38 90 SER A CA 1
ATOM 705 C C . SER A 1 90 ? -3.300 20.445 18.146 1.00 66.38 90 SER A C 1
ATOM 707 O O . SER A 1 90 ? -2.537 19.947 18.972 1.00 66.38 90 SER A O 1
ATOM 709 N N . GLU A 1 91 ? -4.357 21.182 18.478 1.00 67.38 91 GLU A N 1
ATOM 710 C CA . GLU A 1 91 ? -4.833 21.286 19.856 1.00 67.38 91 GLU A CA 1
ATOM 711 C C . GLU A 1 91 ? -5.198 19.890 20.380 1.00 67.38 91 GLU A C 1
ATOM 713 O O . GLU A 1 91 ? -5.772 19.067 19.657 1.00 67.38 91 GLU A O 1
ATOM 718 N N . GLU A 1 92 ? -4.829 19.612 21.630 1.00 59.34 92 GLU A N 1
ATOM 719 C CA . GLU A 1 92 ? -5.208 18.386 22.324 1.00 59.34 92 GLU A CA 1
ATOM 720 C C . GLU A 1 92 ? -6.728 18.383 22.519 1.00 59.34 92 GLU A C 1
ATOM 722 O O . GLU A 1 92 ? -7.271 19.036 23.409 1.00 59.34 92 GLU A O 1
ATOM 727 N N . GLY A 1 93 ? -7.425 17.660 21.642 1.00 54.91 93 GLY A N 1
ATOM 728 C CA . GLY A 1 93 ? -8.844 17.376 21.797 1.00 54.91 93 GLY A CA 1
ATOM 729 C C . GLY A 1 93 ? -9.072 16.585 23.083 1.00 54.91 93 GLY A C 1
ATOM 730 O O . GLY A 1 93 ? -8.554 15.480 23.248 1.00 54.91 93 GLY A O 1
ATOM 731 N N . THR A 1 94 ? -9.843 17.173 23.991 1.00 55.75 94 THR A N 1
ATOM 732 C CA . THR A 1 94 ? -10.273 16.583 25.258 1.00 55.75 94 THR A CA 1
ATOM 733 C C . THR A 1 94 ? -11.066 15.284 25.051 1.00 55.75 94 THR A C 1
ATOM 735 O O . THR A 1 94 ? -11.694 15.085 24.006 1.00 55.75 94 THR A O 1
ATOM 738 N N . PRO A 1 95 ? -11.057 14.363 26.031 1.00 53.47 95 PRO A N 1
ATOM 739 C CA . PRO A 1 95 ? -11.668 13.059 25.859 1.00 53.47 95 PRO A CA 1
ATOM 740 C C . PRO A 1 95 ? -13.191 13.078 26.041 1.00 53.47 95 PRO A C 1
ATOM 742 O O . PRO A 1 95 ? -13.722 13.656 26.984 1.00 53.47 95 PRO A O 1
ATOM 745 N N . SER A 1 96 ? -13.827 12.270 25.188 1.00 55.94 96 SER A N 1
ATOM 746 C CA . SER A 1 96 ? -14.997 11.431 25.467 1.00 55.94 96 SER A CA 1
ATOM 747 C C . SER A 1 96 ? -16.358 12.116 25.616 1.00 55.94 96 SER A C 1
ATOM 749 O O . SER A 1 96 ? -16.793 12.470 26.708 1.00 55.94 96 SER A O 1
ATOM 751 N N . ALA A 1 97 ? -17.112 12.142 24.514 1.00 52.72 97 ALA A N 1
ATOM 752 C CA . ALA A 1 97 ? -18.566 12.077 24.597 1.00 52.72 97 ALA A CA 1
ATOM 753 C C . ALA A 1 97 ? -18.957 10.661 25.047 1.00 52.72 97 ALA A C 1
ATOM 755 O O . ALA A 1 97 ? -18.742 9.687 24.322 1.00 52.72 97 ALA A O 1
ATOM 756 N N . SER A 1 98 ? -19.487 10.549 26.260 1.00 56.66 98 SER A N 1
ATOM 757 C CA . SER A 1 98 ? -20.115 9.327 26.753 1.00 56.66 98 SER A CA 1
ATOM 758 C C . SER A 1 98 ? -21.313 9.001 25.866 1.00 56.66 98 SER A C 1
ATOM 760 O O . SER A 1 98 ? -22.265 9.775 25.793 1.00 56.66 98 SER A O 1
ATOM 762 N N . ILE A 1 99 ? -21.252 7.871 25.164 1.00 58.84 99 ILE A N 1
ATOM 763 C CA . ILE A 1 99 ? -22.418 7.304 24.493 1.00 58.84 99 ILE A CA 1
ATOM 764 C C . ILE A 1 99 ? -23.220 6.605 25.585 1.00 58.84 99 ILE A C 1
ATOM 766 O O . ILE A 1 99 ? -22.755 5.617 26.155 1.00 58.84 99 ILE A O 1
ATOM 770 N N . GLU A 1 100 ? -24.391 7.142 25.907 1.00 52.38 100 GLU A N 1
ATOM 771 C CA . GLU A 1 100 ? -25.355 6.450 26.754 1.00 52.38 100 GLU A CA 1
ATOM 772 C C . GLU A 1 100 ? -25.795 5.170 26.034 1.00 52.38 100 GLU A C 1
ATOM 774 O O . GLU A 1 100 ? -26.261 5.199 24.893 1.00 52.38 100 GLU A O 1
ATOM 779 N N . ILE A 1 101 ? -25.559 4.031 26.683 1.00 54.78 101 ILE A N 1
ATOM 780 C CA . ILE A 1 101 ? -26.015 2.725 26.220 1.00 54.78 101 ILE A CA 1
ATOM 781 C C . ILE A 1 101 ? -27.471 2.606 26.672 1.00 54.78 101 ILE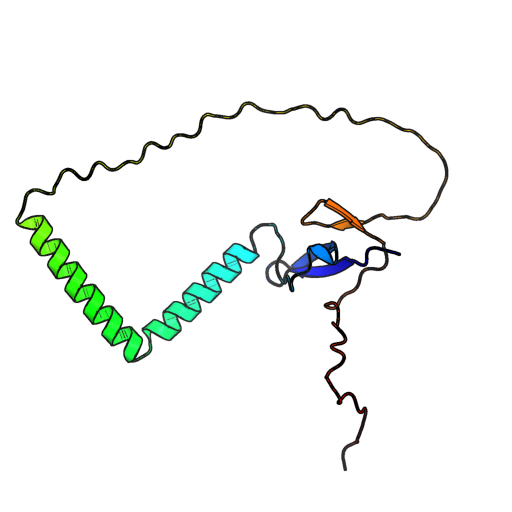 A C 1
ATOM 783 O O . ILE A 1 101 ? -27.731 2.491 27.867 1.00 54.78 101 ILE A O 1
ATOM 787 N N . ASP A 1 102 ? -28.405 2.666 25.723 1.00 48.78 102 ASP A N 1
ATOM 788 C CA . ASP A 1 102 ? -29.822 2.408 25.983 1.00 48.78 102 ASP A CA 1
ATOM 789 C C . ASP A 1 102 ? -30.019 0.904 26.248 1.00 48.78 102 ASP A C 1
ATOM 791 O O . ASP A 1 102 ? -29.853 0.064 25.356 1.00 48.78 102 ASP A O 1
ATOM 795 N N . GLU A 1 103 ? -30.311 0.554 27.502 1.00 57.28 103 GLU A N 1
ATOM 796 C CA . GLU A 1 103 ? -30.622 -0.807 27.934 1.00 57.28 103 GLU A CA 1
ATOM 797 C C . GLU A 1 103 ? -32.069 -1.158 27.572 1.00 57.28 103 GLU A C 1
ATOM 799 O O . GLU A 1 103 ? -32.984 -1.054 28.391 1.00 57.28 103 GLU A O 1
ATOM 804 N N . GLN A 1 104 ? -32.285 -1.662 26.357 1.00 55.28 104 GLN A N 1
ATOM 805 C CA . GLN A 1 104 ? -33.523 -2.375 26.045 1.00 55.28 104 GLN A CA 1
ATOM 806 C C . GLN A 1 104 ? -33.337 -3.878 26.250 1.00 55.28 104 GLN A C 1
ATOM 808 O O . GLN A 1 104 ? -32.845 -4.611 25.393 1.00 55.28 104 GLN A O 1
ATOM 813 N N . ARG A 1 105 ? -33.766 -4.328 27.435 1.00 59.75 105 ARG A N 1
ATOM 814 C CA . ARG A 1 105 ? -34.149 -5.715 27.716 1.00 59.75 105 ARG A CA 1
ATOM 815 C C . ARG A 1 105 ? -35.373 -6.074 26.868 1.00 59.75 105 ARG A C 1
ATOM 817 O O . ARG A 1 105 ? -36.432 -5.475 27.031 1.00 59.75 105 ARG A O 1
ATOM 824 N N . GLY A 1 106 ? -35.219 -7.086 26.020 1.00 45.31 106 GLY A N 1
ATOM 825 C CA . GLY A 1 106 ? -36.289 -7.757 25.288 1.00 45.31 106 GLY A CA 1
ATOM 826 C C . GLY A 1 106 ? -35.938 -9.234 25.130 1.00 45.31 106 GLY A C 1
ATOM 827 O O . GLY A 1 106 ? -34.810 -9.573 24.789 1.00 45.31 106 GLY A O 1
ATOM 828 N N . GLU A 1 107 ? -36.887 -10.086 25.481 1.00 51.66 107 GLU A N 1
ATOM 829 C CA . GLU A 1 107 ? -36.760 -11.520 25.720 1.00 51.66 107 GLU A CA 1
ATOM 830 C C . GLU A 1 107 ? -36.739 -12.388 24.443 1.00 51.66 107 GLU A C 1
ATOM 832 O O . GLU A 1 107 ? -37.228 -11.998 23.387 1.00 51.66 107 GLU A O 1
ATOM 837 N N . GLU A 1 108 ? -36.234 -13.613 24.647 1.00 44.88 108 GLU A N 1
ATOM 838 C CA . GLU A 1 108 ? -36.448 -14.865 23.898 1.00 44.88 108 GLU A CA 1
ATOM 839 C C . GLU A 1 108 ? -35.530 -15.261 22.718 1.00 44.88 108 GLU A C 1
ATOM 841 O O . GLU A 1 108 ? -35.123 -14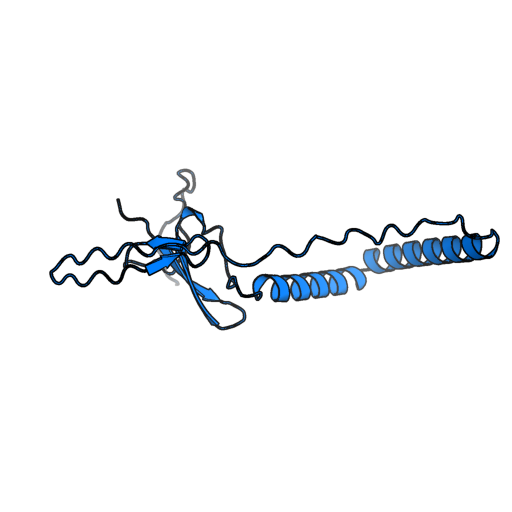.497 21.851 1.00 44.88 108 GLU A O 1
ATOM 846 N N . CYS A 1 109 ? -35.151 -16.543 22.768 1.00 45.72 109 CYS A N 1
ATOM 847 C CA . CYS A 1 109 ? -34.037 -17.190 22.090 1.00 45.72 109 CYS A CA 1
ATOM 848 C C . CYS A 1 109 ? -34.151 -17.238 20.557 1.00 45.72 109 CYS A C 1
ATOM 850 O O . CYS A 1 109 ? -35.025 -17.908 20.012 1.00 45.72 109 CYS A O 1
ATOM 852 N N . SER A 1 110 ? -33.156 -16.687 19.858 1.00 50.38 110 SER A N 1
ATOM 853 C CA . SER A 1 110 ? -32.839 -17.046 18.472 1.00 50.38 110 SER A CA 1
ATOM 854 C C . SER A 1 110 ? -31.323 -17.055 18.285 1.00 50.38 110 SER A C 1
ATOM 856 O O . SER A 1 110 ? -30.613 -16.210 18.820 1.00 50.38 110 SER A O 1
ATOM 858 N N . PHE A 1 111 ? -30.820 -18.033 17.539 1.00 50.38 111 PHE A N 1
ATOM 859 C CA . PHE A 1 111 ? -29.407 -18.305 17.253 1.00 50.38 111 PHE A CA 1
ATOM 860 C C . PHE A 1 111 ? -28.746 -17.245 16.335 1.00 50.38 111 PHE A C 1
ATOM 862 O O . PHE A 1 111 ? -27.855 -17.568 15.551 1.00 50.38 111 PHE A O 1
ATOM 869 N N . ASP A 1 112 ? -29.169 -15.981 16.407 1.00 58.16 112 ASP A N 1
ATOM 870 C CA . ASP A 1 112 ? -28.672 -14.886 15.573 1.00 58.16 112 ASP A CA 1
ATOM 871 C C . ASP A 1 112 ? -27.345 -14.356 16.129 1.00 58.16 112 ASP A C 1
ATOM 873 O O . ASP A 1 112 ? -27.253 -13.309 16.769 1.00 58.16 112 ASP A O 1
ATOM 877 N N . SER A 1 113 ? -26.267 -15.102 15.878 1.00 66.44 113 SER A N 1
ATOM 878 C CA . SER A 1 113 ? -24.911 -14.557 15.982 1.00 66.44 113 SER A CA 1
ATOM 879 C C . SER A 1 113 ? -24.708 -13.541 14.859 1.00 66.44 113 SER A C 1
ATOM 881 O O . SER A 1 113 ? -24.177 -13.852 13.794 1.00 66.44 113 SER A O 1
ATOM 883 N N . LEU A 1 114 ? -25.181 -12.319 15.094 1.00 76.88 114 LEU A N 1
ATOM 884 C CA . LEU A 1 114 ? -25.019 -11.194 14.188 1.00 76.88 114 LEU A CA 1
ATOM 885 C C . LEU A 1 114 ? -23.543 -10.789 14.149 1.00 76.88 114 LEU A C 1
ATOM 887 O O . LEU A 1 114 ? -22.972 -10.292 15.124 1.00 76.88 114 LEU A O 1
ATOM 891 N N . TYR A 1 115 ? -22.904 -11.015 13.004 1.00 90.00 115 TYR A N 1
ATOM 892 C CA . TYR A 1 115 ? -21.535 -10.568 12.783 1.00 90.00 115 TYR A CA 1
ATOM 893 C C . TYR A 1 115 ? -21.512 -9.080 12.442 1.00 90.00 115 TYR A C 1
ATOM 895 O O . TYR A 1 115 ? -22.497 -8.501 11.987 1.00 90.00 115 TYR A O 1
ATOM 903 N N . HIS A 1 116 ? -20.351 -8.454 12.608 1.00 93.38 116 HIS A N 1
ATOM 904 C CA . HIS A 1 116 ? -20.159 -7.041 12.305 1.00 93.38 116 HIS A CA 1
ATOM 905 C C . HIS A 1 116 ? -19.078 -6.871 11.241 1.00 93.38 116 HIS A C 1
ATOM 907 O O . HIS A 1 116 ? -18.070 -7.577 11.221 1.00 93.38 116 HIS A O 1
ATOM 913 N N . CYS A 1 117 ? -19.266 -5.908 10.342 1.00 93.94 117 CYS A N 1
ATOM 914 C CA . CYS A 1 117 ? -18.227 -5.515 9.401 1.00 93.94 117 CYS A CA 1
ATOM 915 C C . CYS A 1 117 ? -17.064 -4.859 10.156 1.00 93.94 117 CYS A C 1
ATOM 917 O O . CYS A 1 117 ? -17.225 -3.778 10.716 1.00 93.94 117 CYS A O 1
ATOM 919 N N . HIS A 1 118 ? -15.863 -5.428 10.071 1.00 95.19 118 HIS A N 1
ATOM 920 C CA . HIS A 1 118 ? -14.676 -4.912 10.765 1.00 95.19 118 HIS A CA 1
ATOM 921 C C . HIS A 1 118 ? -14.218 -3.532 10.261 1.00 95.19 118 HIS A C 1
ATOM 923 O O . HIS A 1 118 ? -13.353 -2.912 10.866 1.00 95.19 118 HIS A O 1
ATOM 929 N N . ARG A 1 119 ? -14.765 -3.046 9.137 1.00 94.12 119 ARG A N 1
ATOM 930 C CA . ARG A 1 119 ? -14.435 -1.725 8.587 1.00 94.12 119 ARG A CA 1
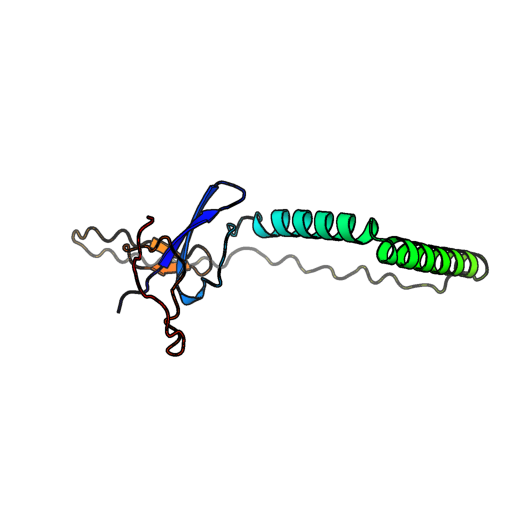ATOM 931 C C . ARG A 1 119 ? -15.436 -0.636 8.954 1.00 94.12 119 ARG A C 1
ATOM 933 O O . ARG A 1 119 ? -15.022 0.478 9.244 1.00 94.12 119 ARG A O 1
ATOM 940 N N . CYS A 1 120 ? -16.734 -0.914 8.838 1.00 94.19 120 CYS A N 1
ATOM 941 C CA . CYS A 1 120 ? -17.784 0.099 9.006 1.00 94.19 120 CYS A CA 1
ATOM 942 C C . CYS A 1 120 ? -18.751 -0.186 10.158 1.00 94.19 120 CYS A C 1
ATOM 944 O O . CYS A 1 120 ? -19.700 0.568 10.333 1.00 94.19 120 CYS A O 1
ATOM 946 N N . GLY A 1 121 ? -18.567 -1.286 10.890 1.00 92.50 121 GLY A N 1
ATOM 947 C CA . GLY A 1 121 ? -19.379 -1.653 12.051 1.00 92.50 121 GLY A CA 1
ATOM 948 C C . GLY A 1 121 ? -20.789 -2.157 11.740 1.00 92.50 121 GLY A C 1
ATOM 949 O O . GLY A 1 121 ? -21.442 -2.673 12.635 1.00 92.50 121 GLY A O 1
ATOM 950 N N . ARG A 1 122 ? -21.274 -2.061 10.492 1.00 91.81 122 ARG A N 1
ATOM 951 C CA . ARG A 1 122 ? -22.621 -2.546 10.141 1.00 91.81 122 ARG A CA 1
ATOM 952 C C . ARG A 1 122 ? -22.781 -4.027 10.471 1.00 91.81 122 ARG A C 1
ATOM 954 O O . ARG A 1 122 ? -21.899 -4.822 10.133 1.00 91.81 122 ARG A O 1
ATOM 961 N N . VAL A 1 123 ? -23.936 -4.365 11.034 1.00 91.56 123 VAL A N 1
ATOM 962 C CA . VAL A 1 123 ? -24.393 -5.741 11.223 1.00 91.56 123 VAL A CA 1
ATOM 963 C C . VAL A 1 123 ? -24.507 -6.441 9.869 1.00 91.56 123 VAL A C 1
ATOM 965 O O . VAL A 1 123 ? -24.961 -5.855 8.880 1.00 91.56 123 VAL A O 1
ATOM 968 N N . VAL A 1 124 ? -24.059 -7.688 9.820 1.00 91.00 124 VAL A N 1
ATOM 969 C CA . VAL A 1 124 ? -24.127 -8.563 8.655 1.00 91.00 124 VAL A CA 1
ATOM 970 C C . VAL A 1 124 ? -24.654 -9.935 9.063 1.00 91.00 124 VAL A C 1
ATOM 972 O O . VAL A 1 124 ? -24.537 -10.356 10.211 1.00 91.00 124 VAL A O 1
ATOM 975 N N . ASP A 1 125 ? -25.247 -10.609 8.088 1.00 85.44 125 ASP A N 1
ATOM 976 C CA . ASP A 1 125 ? -25.841 -11.937 8.228 1.00 85.44 125 ASP A CA 1
ATOM 977 C C . ASP A 1 125 ? -24.775 -13.021 8.514 1.00 85.44 125 ASP A C 1
ATOM 979 O O . ASP A 1 125 ? -23.599 -12.847 8.169 1.00 85.44 125 ASP A O 1
ATOM 983 N N . HIS A 1 126 ? -25.166 -14.140 9.137 1.00 86.94 126 HIS A N 1
ATOM 984 C CA . HIS A 1 126 ? -24.268 -15.249 9.492 1.00 86.94 126 HIS A CA 1
ATOM 985 C C . HIS A 1 126 ? -23.813 -16.104 8.308 1.00 86.94 126 HIS A C 1
ATOM 987 O O . HIS A 1 126 ? -22.799 -16.799 8.410 1.00 86.94 126 HIS A O 1
ATOM 993 N N . TYR A 1 127 ? -24.488 -16.032 7.161 1.00 87.56 127 TYR A N 1
ATOM 994 C CA . TYR A 1 127 ? -24.061 -16.694 5.931 1.00 87.56 127 TYR A CA 1
ATOM 995 C C . TYR A 1 127 ? -22.939 -15.904 5.237 1.00 87.56 127 TYR A C 1
ATOM 997 O O . TYR A 1 127 ? -23.131 -15.168 4.259 1.00 87.56 127 TYR A O 1
ATOM 1005 N N . LEU A 1 128 ? -21.720 -16.077 5.755 1.00 90.75 128 LEU A N 1
ATOM 1006 C CA . LEU A 1 128 ? -20.509 -15.428 5.254 1.00 90.75 128 LEU A CA 1
ATOM 1007 C C . LEU A 1 128 ? -19.953 -16.143 4.012 1.00 90.75 128 LEU A C 1
ATOM 1009 O O . LEU A 1 128 ? -19.712 -17.349 4.010 1.00 90.75 128 LEU A O 1
ATOM 1013 N N . ARG A 1 129 ? -19.668 -15.386 2.947 1.00 91.81 129 ARG A N 1
ATOM 1014 C CA . ARG A 1 129 ? -18.965 -15.896 1.756 1.00 91.81 129 ARG A CA 1
ATOM 1015 C C . ARG A 1 129 ? -17.456 -15.951 2.004 1.00 91.81 129 ARG A C 1
ATOM 1017 O O . ARG A 1 129 ? -16.902 -15.061 2.641 1.00 91.81 129 ARG A O 1
ATOM 1024 N N . SER A 1 130 ? -16.765 -16.927 1.424 1.00 89.31 130 SER A N 1
ATOM 1025 C CA . SER A 1 130 ? -15.291 -16.984 1.423 1.00 89.31 130 SER A CA 1
ATOM 1026 C C . SER A 1 130 ? -14.663 -16.266 0.217 1.00 89.31 130 SER A C 1
ATOM 1028 O O . SER A 1 130 ? -13.538 -15.770 0.281 1.00 89.31 130 SER A O 1
ATOM 1030 N N . GLY A 1 131 ? -15.394 -16.189 -0.899 1.00 87.19 131 GLY A N 1
ATOM 1031 C CA . GLY A 1 131 ? -14.933 -15.607 -2.161 1.00 87.19 131 GLY A CA 1
ATOM 1032 C C . GLY A 1 131 ? -15.402 -14.171 -2.406 1.00 87.19 131 GLY A C 1
ATOM 1033 O O . GLY A 1 131 ? -16.315 -13.664 -1.752 1.00 87.19 131 GLY A O 1
ATOM 1034 N N . TYR A 1 132 ? -14.783 -13.517 -3.390 1.00 86.69 132 TYR A N 1
ATOM 1035 C CA . TYR A 1 132 ? -15.253 -12.229 -3.907 1.00 86.69 132 TYR A CA 1
ATOM 1036 C C . TYR A 1 132 ? -16.627 -12.376 -4.564 1.00 86.69 132 TYR A C 1
ATOM 1038 O O . TYR A 1 132 ? -16.957 -13.435 -5.104 1.00 86.69 132 TYR A O 1
ATOM 1046 N N . LEU A 1 133 ? -17.411 -11.295 -4.559 1.00 82.31 133 LEU A N 1
ATOM 1047 C CA . LEU A 1 133 ? -18.634 -11.241 -5.350 1.00 82.31 133 LEU A CA 1
ATOM 1048 C C . LEU A 1 133 ? -18.256 -11.395 -6.824 1.00 82.31 133 LEU A C 1
ATOM 1050 O O . LEU A 1 133 ? -17.545 -10.559 -7.383 1.00 82.31 133 LEU A O 1
ATOM 1054 N N . ARG A 1 134 ? -18.712 -12.483 -7.449 1.00 76.44 134 ARG A N 1
ATOM 1055 C CA . ARG A 1 134 ? -18.644 -12.611 -8.900 1.00 76.44 134 ARG A CA 1
ATOM 1056 C C . ARG A 1 134 ? -19.648 -11.615 -9.451 1.00 76.44 134 ARG A C 1
ATOM 1058 O O . ARG A 1 134 ? -20.849 -11.847 -9.357 1.00 76.44 134 ARG A O 1
ATOM 1065 N N . TYR A 1 135 ? -19.167 -10.499 -9.986 1.00 63.00 135 TYR A N 1
ATOM 1066 C CA . TYR A 1 135 ? -20.010 -9.719 -10.873 1.00 63.00 135 TYR A CA 1
ATOM 1067 C C . TYR A 1 135 ? -20.216 -10.604 -12.099 1.00 63.00 135 TYR A C 1
ATOM 1069 O O . TYR A 1 135 ? -19.273 -10.860 -12.849 1.00 63.00 135 TYR A O 1
ATOM 1077 N N . SER A 1 136 ? -21.409 -11.173 -12.245 1.00 54.91 136 SER A N 1
ATOM 1078 C CA . SER A 1 136 ? -21.828 -11.772 -13.504 1.00 54.91 136 SER A CA 1
ATOM 1079 C C . SER A 1 136 ? -21.951 -10.624 -14.496 1.00 54.91 136 SER A C 1
ATOM 1081 O O . SER A 1 136 ? -23.022 -10.047 -14.662 1.00 54.91 136 SER A O 1
ATOM 1083 N N . SER A 1 137 ? -20.828 -10.222 -15.088 1.00 50.44 137 SER A N 1
ATOM 1084 C CA . SER A 1 137 ? -20.843 -9.356 -16.255 1.00 50.44 137 SER A CA 1
ATOM 1085 C C . SER A 1 137 ? -21.671 -10.077 -17.319 1.00 50.44 137 SER A C 1
ATOM 1087 O O . SER A 1 137 ? -21.302 -11.192 -17.689 1.00 50.44 137 SER A O 1
ATOM 1089 N N . PRO A 1 138 ? -22.755 -9.486 -17.850 1.00 52.06 138 PRO A N 1
ATOM 1090 C CA . PRO A 1 138 ? -23.572 -10.116 -18.893 1.00 52.06 138 PRO A CA 1
ATOM 1091 C C . PRO A 1 138 ? -22.835 -10.344 -20.231 1.00 52.06 138 PRO A C 1
ATOM 1093 O O . PRO A 1 138 ? -23.463 -10.706 -21.217 1.00 52.06 138 PRO A O 1
ATOM 1096 N N . LEU A 1 139 ? -21.518 -10.107 -20.293 1.00 46.34 139 LEU A N 1
ATOM 1097 C CA . LEU A 1 139 ? -20.708 -10.071 -21.514 1.00 46.34 139 LEU A CA 1
ATOM 1098 C C . LEU A 1 139 ? -19.514 -11.038 -21.506 1.00 46.34 139 LEU A C 1
ATOM 1100 O O . LEU A 1 139 ? -18.538 -10.809 -22.213 1.00 46.34 139 LEU A O 1
ATOM 1104 N N . SER A 1 140 ? -19.561 -12.126 -20.740 1.00 43.81 140 SER A N 1
ATOM 1105 C CA . SER A 1 140 ? -18.579 -13.209 -20.895 1.00 43.81 140 SER A CA 1
ATOM 1106 C C . SER A 1 140 ? -19.268 -14.495 -21.359 1.00 43.81 140 SER A C 1
ATOM 1108 O O . SER A 1 140 ? -19.814 -15.216 -20.520 1.00 43.81 140 SER A O 1
ATOM 1110 N N . PRO A 1 141 ? -19.249 -14.802 -22.671 1.00 48.28 141 PRO A N 1
ATOM 1111 C CA . PRO A 1 141 ? -19.668 -16.086 -23.198 1.00 48.28 141 PRO A CA 1
ATOM 1112 C C . PRO A 1 141 ? -18.481 -17.043 -23.109 1.00 48.28 141 PRO A C 1
ATOM 1114 O O . PRO A 1 141 ? -17.870 -17.344 -24.118 1.00 48.28 141 PRO A O 1
ATOM 1117 N N . ASP A 1 142 ? -18.093 -17.465 -21.908 1.00 50.22 142 ASP A N 1
ATOM 1118 C CA . ASP A 1 142 ? -17.366 -18.731 -21.784 1.00 50.22 142 ASP A CA 1
ATOM 1119 C C . ASP A 1 142 ? -17.278 -19.187 -20.330 1.00 50.22 142 ASP A C 1
ATOM 1121 O O . ASP A 1 142 ? -16.373 -18.856 -19.564 1.00 50.22 142 ASP A O 1
ATOM 1125 N N . SER A 1 143 ? -18.249 -20.007 -19.955 1.00 45.22 143 SER A N 1
ATOM 1126 C CA . SER A 1 143 ? -18.065 -21.005 -18.912 1.00 45.22 143 SER A CA 1
ATOM 1127 C C . SER A 1 143 ? -18.636 -22.319 -19.425 1.00 45.22 143 SER A C 1
ATOM 1129 O O . SER A 1 143 ? -19.646 -22.805 -18.922 1.00 45.22 143 SER A O 1
ATOM 1131 N N . SER A 1 144 ? -18.011 -22.869 -20.469 1.00 40.12 144 SER A N 1
ATOM 1132 C CA . SER A 1 144 ? -18.212 -24.271 -20.834 1.00 40.12 144 SER A CA 1
ATOM 1133 C C . SER A 1 144 ? -17.405 -25.162 -19.884 1.00 40.12 144 SER A C 1
ATOM 1135 O O . SER A 1 144 ? -16.182 -25.017 -19.801 1.00 40.12 144 SER A O 1
ATOM 1137 N N . PRO A 1 145 ? -18.047 -26.086 -19.153 1.00 46.16 145 PRO A N 1
ATOM 1138 C CA . PRO A 1 145 ? -17.348 -27.089 -18.375 1.00 46.16 145 PRO A CA 1
ATOM 1139 C C . PRO A 1 145 ? -16.891 -28.230 -19.296 1.00 46.16 145 PRO A C 1
ATOM 1141 O O . PRO A 1 145 ? -17.637 -28.671 -20.163 1.00 46.16 145 PRO A O 1
ATOM 1144 N N . LEU A 1 146 ? -15.692 -28.751 -19.018 1.00 43.59 146 LEU A N 1
ATOM 1145 C CA . LEU A 1 146 ? -15.215 -30.088 -19.393 1.00 43.59 146 LEU A CA 1
ATOM 1146 C C . LEU A 1 146 ? -14.990 -30.355 -20.892 1.00 43.59 146 LEU A C 1
ATOM 1148 O O . LEU A 1 146 ? -15.922 -30.668 -21.623 1.00 43.59 146 LEU A O 1
ATOM 1152 N N . LYS A 1 147 ? -13.717 -30.495 -21.286 1.00 38.66 147 LYS A N 1
ATOM 1153 C CA . LYS A 1 147 ? -13.303 -31.691 -22.036 1.00 38.66 147 LYS A CA 1
ATOM 1154 C C . LYS A 1 147 ? -12.020 -32.266 -21.448 1.00 38.66 147 LYS A C 1
ATOM 1156 O O . LYS A 1 147 ? -11.028 -31.575 -21.241 1.00 38.66 147 LYS A O 1
ATOM 1161 N N . GLN A 1 148 ? -12.149 -33.535 -21.088 1.00 43.91 148 GLN A N 1
ATOM 1162 C CA . GLN A 1 148 ? -11.155 -34.395 -20.477 1.00 43.91 148 GLN A CA 1
ATOM 1163 C C . GLN A 1 148 ? -9.994 -34.657 -21.439 1.00 43.91 148 GLN A C 1
ATOM 1165 O O . GLN A 1 148 ? -10.152 -34.630 -22.658 1.00 43.91 148 GLN A O 1
ATOM 1170 N N . ARG A 1 149 ? -8.839 -34.927 -20.830 1.00 39.16 149 ARG A N 1
ATOM 1171 C CA . ARG A 1 149 ? -7.649 -35.514 -21.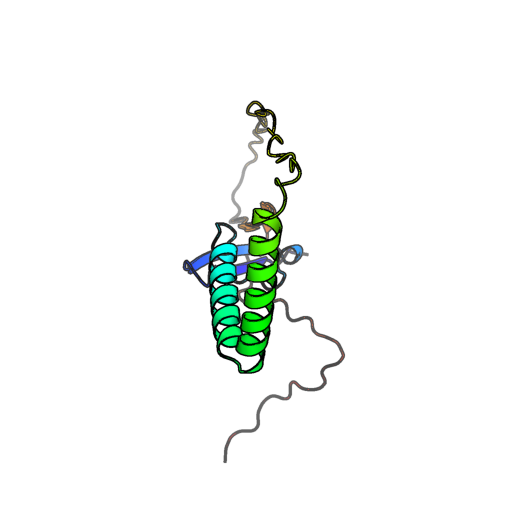443 1.00 39.16 149 ARG A CA 1
ATOM 1172 C C . ARG A 1 149 ? -7.998 -36.756 -22.271 1.00 39.16 149 ARG A C 1
ATOM 1174 O O . ARG A 1 149 ? -8.744 -37.607 -21.788 1.00 39.16 149 ARG A O 1
ATOM 1181 N N . ALA A 1 150 ? -7.352 -36.878 -23.424 1.00 46.09 150 ALA A N 1
ATOM 1182 C CA . ALA A 1 150 ? -6.893 -38.135 -24.001 1.00 46.09 150 ALA A CA 1
ATOM 1183 C C . ALA A 1 150 ? -5.446 -37.911 -24.454 1.00 46.09 150 ALA A C 1
ATOM 1185 O O . ALA A 1 150 ? -5.192 -36.813 -25.005 1.00 46.09 150 ALA A O 1
#

Radius of gyration: 27.12 Å; chains: 1; bounding box: 65×70×52 Å

Sequence (150 aa):
MGHSARLYNCACCGQQVILCSHCDWGNRYCFDGCSKVARKESLGDAGRRYQNTRQGRINNAKRQAEYRIRQALSELEPPPTVDKVTHHGSEEGTPSASIEIDEQRGEECSFDSLYHCHRCGRVVDHYLRSGYLRYSSPLSPDSSPLKQRA

Secondary structure (DSSP, 8-state):
----EEEEE-TTT--EEEEETTT-SS--S-TTTHHHHHHHHHHHHHHHHHHHSHHHHHHHHHHHHHHHHHHHHHHHSPPP--------PPP-PPP-------------------EE-TTT--EE-S--BSS------TT-----------

pLDDT: mean 78.88, std 19.65, range [38.66, 98.19]

Foldseek 3Di:
DFQAWAWEAAPQPRDIAIATLVRPPPDRHAPPCSVVVVVVVVVVVVLVVQCPDPVNVVVVVVVVVVVVVVVVVCVVDPHDPPPPPPPPDDPPDDDDDDDDDDDDDDDDDDPFPFDAHSPPRDTGGPPYHHDHPPPVPVPDPDDDDDDDDD